Protein AF-A0A2H0YUQ8-F1 (afdb_monomer_lite)

Radius of gyration: 15.49 Å; chains: 1; bounding box: 43×32×36 Å

Organism: NCBI:txid2014245

Foldseek 3Di:
DVVVVVLVVVVVVLVVQCVVCVVVLVLQSLLVSLLVVLVSCQVVQHDNQVSQLSSQLSVLVVCVVVVPFQKWFKPACVFPPQSNVRHGPMDGSVRCNVVVPPPPPQGQDGPDPPTDGRPRPIHIDGDDD

pLDDT: mean 93.13, std 7.01, range [57.97, 98.44]

Secondary structure (DSSP, 8-state):
-HHHHHHHHHHHHHHHHHHHHHHTT-HHHHHHHHHHHHHHHHHTT---HHHHHHHHHHHHHHHHHHT--SEEEEE-TTS-HHHHTTTT-EEEHHHHHHH--PSPTT----SSTTS-S-----EEEEPP-

Structure (mmCIF, N/CA/C/O backbone):
data_AF-A0A2H0YUQ8-F1
#
_entry.id   AF-A0A2H0YUQ8-F1
#
loop_
_atom_site.group_PDB
_atom_site.id
_atom_site.type_symbol
_atom_site.label_atom_id
_atom_site.label_alt_id
_atom_site.label_comp_id
_atom_site.label_asym_id
_atom_site.label_entity_id
_atom_site.label_seq_id
_atom_site.pdbx_PDB_ins_code
_atom_site.Cartn_x
_atom_site.Cartn_y
_atom_site.Cartn_z
_atom_site.occupancy
_atom_site.B_iso_or_equiv
_atom_site.auth_seq_id
_atom_site.auth_comp_id
_atom_site.auth_asym_id
_atom_site.auth_atom_id
_atom_site.pdbx_PDB_model_num
ATOM 1 N N . MET A 1 1 ? 20.666 4.822 -22.821 1.00 57.97 1 MET A N 1
ATOM 2 C CA . MET A 1 1 ? 21.451 5.665 -21.879 1.00 57.97 1 MET A CA 1
ATOM 3 C C . MET A 1 1 ? 20.638 6.836 -21.317 1.00 57.97 1 MET A C 1
ATOM 5 O O . MET A 1 1 ? 20.713 7.065 -20.118 1.00 57.97 1 MET A O 1
ATOM 9 N N . LYS A 1 2 ? 19.829 7.538 -22.131 1.00 62.06 2 LYS A N 1
ATOM 10 C CA . LYS A 1 2 ? 18.955 8.640 -21.675 1.00 62.06 2 LYS A CA 1
ATOM 11 C C . LYS A 1 2 ? 17.890 8.203 -20.652 1.00 62.06 2 LYS A C 1
ATOM 13 O O . LYS A 1 2 ? 17.696 8.897 -19.660 1.00 62.06 2 LYS A O 1
ATOM 18 N N . ASP A 1 3 ? 17.290 7.027 -20.832 1.00 69.75 3 ASP A N 1
ATOM 19 C CA . ASP A 1 3 ? 16.214 6.537 -19.949 1.00 69.75 3 ASP A CA 1
ATOM 20 C C . ASP A 1 3 ? 16.698 6.203 -18.535 1.00 69.75 3 ASP A C 1
ATOM 22 O O . ASP A 1 3 ? 16.006 6.473 -17.560 1.00 69.75 3 ASP A O 1
ATOM 26 N N . ARG A 1 4 ? 17.933 5.697 -18.414 1.00 74.38 4 ARG A N 1
ATOM 27 C CA . ARG A 1 4 ? 18.562 5.404 -17.119 1.00 74.38 4 ARG A CA 1
ATOM 28 C C . ARG A 1 4 ? 18.827 6.680 -16.319 1.00 74.38 4 ARG A C 1
ATOM 30 O O . ARG A 1 4 ? 18.488 6.738 -15.148 1.00 74.38 4 ARG A O 1
ATOM 37 N N . LYS A 1 5 ? 19.355 7.722 -16.971 1.00 80.75 5 LYS A N 1
ATOM 38 C CA . LYS A 1 5 ? 19.603 9.019 -16.323 1.00 80.75 5 LYS A CA 1
ATOM 39 C C . LYS A 1 5 ? 18.301 9.649 -15.810 1.00 80.75 5 LYS A C 1
ATOM 41 O O . LYS A 1 5 ? 18.262 10.138 -14.689 1.00 80.75 5 LYS A O 1
ATOM 46 N N . LYS A 1 6 ? 17.226 9.567 -16.601 1.00 82.06 6 LYS A N 1
ATOM 47 C CA . LYS A 1 6 ? 15.893 10.040 -16.200 1.00 82.06 6 LYS A CA 1
ATOM 48 C C . LYS A 1 6 ? 15.322 9.242 -15.018 1.00 82.06 6 LYS A C 1
ATOM 50 O O . LYS A 1 6 ? 14.738 9.833 -14.116 1.00 82.06 6 LYS A O 1
ATOM 55 N N . ALA A 1 7 ? 15.494 7.920 -15.008 1.00 83.69 7 ALA A N 1
ATOM 56 C CA . ALA A 1 7 ? 15.062 7.065 -13.900 1.00 83.69 7 ALA A CA 1
ATOM 57 C C . ALA A 1 7 ? 15.802 7.391 -12.589 1.00 83.69 7 ALA A C 1
ATOM 59 O O . ALA A 1 7 ? 15.165 7.483 -11.539 1.00 83.69 7 ALA A O 1
ATOM 60 N N . ASP A 1 8 ? 17.113 7.638 -12.661 1.00 89.19 8 ASP A N 1
ATOM 61 C CA . ASP A 1 8 ? 17.931 8.035 -11.508 1.00 89.19 8 ASP A CA 1
ATOM 62 C C . ASP A 1 8 ? 17.538 9.433 -10.984 1.00 89.19 8 ASP A C 1
ATOM 64 O O . ASP A 1 8 ? 17.421 9.642 -9.775 1.00 89.19 8 ASP A O 1
ATOM 68 N N . GLU A 1 9 ? 17.273 10.391 -11.881 1.00 92.31 9 GLU A N 1
ATOM 69 C CA . GLU A 1 9 ? 16.787 11.731 -11.519 1.00 92.31 9 GLU A CA 1
ATOM 70 C C . GLU A 1 9 ? 15.411 11.684 -10.836 1.00 92.31 9 GLU A C 1
ATOM 72 O O . GLU A 1 9 ? 15.212 12.336 -9.807 1.00 92.31 9 GLU A O 1
ATOM 77 N N . ASN A 1 10 ? 14.485 10.878 -11.367 1.00 92.75 10 ASN A N 1
ATOM 78 C CA . ASN A 1 10 ? 13.174 10.651 -10.758 1.00 92.75 10 ASN A CA 1
ATOM 79 C C . ASN A 1 10 ? 13.309 10.020 -9.369 1.00 92.75 10 ASN A C 1
ATOM 81 O O . ASN A 1 10 ? 12.714 10.515 -8.413 1.00 92.75 10 ASN A O 1
ATOM 85 N N . TRP A 1 11 ? 14.139 8.983 -9.235 1.00 94.50 11 TRP A N 1
ATOM 86 C CA . TRP A 1 11 ? 14.380 8.324 -7.953 1.00 94.50 11 TRP A CA 1
ATOM 87 C C . TRP A 1 11 ? 14.948 9.293 -6.912 1.00 94.50 11 TRP A C 1
ATOM 89 O O . TRP A 1 11 ? 14.501 9.312 -5.764 1.00 94.50 11 TRP A O 1
ATOM 99 N N . ARG A 1 12 ? 15.904 10.147 -7.301 1.00 95.94 12 ARG A N 1
ATOM 100 C CA . ARG A 1 12 ? 16.447 11.188 -6.416 1.00 95.94 12 ARG A CA 1
ATOM 101 C C . ARG A 1 12 ? 15.348 12.135 -5.934 1.00 95.94 12 ARG A C 1
ATOM 103 O O . ARG A 1 12 ? 15.241 12.369 -4.733 1.00 95.94 12 ARG A O 1
ATOM 110 N N . LYS A 1 13 ? 14.504 12.626 -6.847 1.00 96.44 13 LYS A N 1
ATOM 111 C CA . LYS A 1 13 ? 13.388 13.522 -6.509 1.00 96.44 13 LYS A CA 1
ATOM 112 C C . LYS A 1 13 ? 12.397 12.864 -5.543 1.00 96.44 13 LYS A C 1
ATOM 114 O O . LYS A 1 13 ? 11.984 13.506 -4.580 1.00 96.44 13 LYS A O 1
ATOM 119 N N . LEU A 1 14 ? 12.055 11.594 -5.769 1.00 96.94 14 LEU A N 1
ATOM 120 C CA . LEU A 1 14 ? 11.170 10.835 -4.880 1.00 96.94 14 LEU A CA 1
ATOM 121 C C . LEU A 1 14 ? 11.757 10.708 -3.473 1.00 96.94 14 LEU A C 1
ATOM 123 O O . LEU A 1 14 ? 11.052 10.967 -2.505 1.00 96.94 14 LEU A O 1
ATOM 127 N N . ASN A 1 15 ? 13.052 10.401 -3.340 1.00 96.94 15 ASN A N 1
ATOM 128 C CA . ASN A 1 15 ? 13.701 10.329 -2.026 1.00 96.94 15 ASN A CA 1
ATOM 129 C C . ASN A 1 15 ? 13.734 11.685 -1.307 1.00 96.94 15 ASN A C 1
ATOM 131 O O . ASN A 1 15 ? 13.483 11.751 -0.106 1.00 96.94 15 ASN A O 1
ATOM 135 N N . GLU A 1 16 ? 14.014 12.778 -2.022 1.00 97.75 16 GLU A N 1
ATOM 136 C CA . GLU A 1 16 ? 13.977 14.124 -1.438 1.00 97.75 16 GLU A CA 1
ATOM 137 C C . GLU A 1 16 ? 12.578 14.483 -0.916 1.00 97.75 16 GLU A C 1
ATOM 139 O O . GLU A 1 16 ? 12.451 15.070 0.161 1.00 97.75 16 GLU A O 1
ATOM 144 N N . GLN A 1 17 ? 11.525 14.126 -1.659 1.00 98.06 17 GLN A N 1
ATOM 145 C CA . GLN A 1 17 ? 10.136 14.302 -1.227 1.00 98.06 17 GLN A CA 1
ATOM 146 C C . GLN A 1 17 ? 9.797 13.399 -0.036 1.00 98.06 17 GLN A C 1
ATOM 148 O O . GLN A 1 17 ? 9.193 13.871 0.924 1.00 98.06 17 GLN A O 1
ATOM 153 N N . LEU A 1 18 ? 10.261 12.147 -0.049 1.00 98.00 18 LEU A N 1
ATOM 154 C CA . LEU A 1 18 ? 10.041 11.177 1.024 1.00 98.00 18 LEU A CA 1
ATOM 155 C C . LEU A 1 18 ? 10.601 11.690 2.352 1.00 98.00 18 LEU A C 1
ATOM 157 O O . LEU A 1 18 ? 9.894 11.707 3.354 1.00 98.00 18 LEU A O 1
ATOM 161 N N . VAL A 1 19 ? 11.838 12.196 2.351 1.00 97.88 19 VAL A N 1
ATOM 162 C CA . VAL A 1 19 ? 12.473 12.766 3.551 1.00 97.88 19 VAL A CA 1
ATOM 163 C C . VAL A 1 19 ? 11.709 13.986 4.073 1.00 97.88 19 VAL A C 1
ATOM 165 O O . VAL A 1 19 ? 11.615 14.176 5.285 1.00 97.88 19 VAL A O 1
ATOM 168 N N . LYS A 1 20 ? 11.161 14.828 3.188 1.00 98.19 20 LYS A N 1
ATOM 169 C CA . LYS A 1 20 ? 10.341 15.980 3.599 1.00 98.19 20 LYS A CA 1
ATOM 170 C C . LYS A 1 20 ? 9.033 15.527 4.249 1.00 98.19 20 LYS A C 1
ATOM 172 O O . LYS A 1 20 ? 8.735 15.993 5.343 1.00 98.19 20 LYS A O 1
ATOM 177 N N . ALA A 1 21 ? 8.322 14.589 3.626 1.00 97.94 21 ALA A N 1
ATOM 178 C CA . ALA A 1 21 ? 7.070 14.046 4.147 1.00 97.94 21 ALA A CA 1
ATOM 179 C C . ALA A 1 21 ? 7.270 13.307 5.485 1.00 97.94 21 ALA A C 1
ATOM 181 O O . ALA A 1 21 ? 6.469 13.474 6.401 1.00 97.94 21 ALA A O 1
ATOM 182 N N . MET A 1 22 ? 8.388 12.583 5.651 1.00 97.00 22 MET A N 1
ATOM 183 C CA . MET A 1 22 ? 8.773 11.954 6.926 1.00 97.00 22 MET A CA 1
ATOM 184 C C . MET A 1 22 ? 8.939 12.980 8.050 1.00 97.00 22 MET A C 1
ATOM 186 O O . MET A 1 22 ? 8.465 12.757 9.154 1.00 97.00 22 MET A O 1
ATOM 190 N N . LYS A 1 23 ? 9.583 14.122 7.781 1.00 97.69 23 LYS A N 1
ATOM 191 C CA . LYS A 1 23 ? 9.769 15.190 8.783 1.00 97.69 23 LYS A CA 1
ATOM 192 C C . LYS A 1 23 ? 8.467 15.884 9.184 1.00 97.69 23 LYS A C 1
ATOM 194 O O . LYS A 1 23 ? 8.451 16.588 10.187 1.00 97.69 23 LYS A O 1
ATOM 199 N N . GLN A 1 24 ? 7.424 15.749 8.373 1.00 97.00 24 GLN A N 1
ATOM 200 C CA . GLN A 1 24 ? 6.130 16.400 8.566 1.00 97.00 24 GLN A CA 1
ATOM 201 C C . GLN A 1 24 ? 5.058 15.432 9.082 1.00 97.00 24 GLN A C 1
ATOM 203 O O . GLN A 1 24 ? 3.917 15.847 9.284 1.00 97.00 24 GLN A O 1
ATOM 208 N N . ASP A 1 25 ? 5.400 14.152 9.274 1.00 95.94 25 ASP A N 1
ATOM 209 C CA . ASP A 1 25 ? 4.441 13.076 9.535 1.00 95.94 25 ASP A CA 1
ATOM 210 C C . ASP A 1 25 ? 3.257 13.096 8.548 1.00 95.94 25 ASP A C 1
ATOM 212 O O . ASP A 1 25 ? 2.097 12.883 8.928 1.00 95.94 25 ASP A O 1
ATOM 216 N N . ASP A 1 26 ? 3.538 13.401 7.275 1.00 97.75 26 ASP A N 1
ATOM 217 C CA . ASP A 1 26 ? 2.544 13.414 6.201 1.00 97.75 26 ASP A CA 1
ATOM 218 C C . ASP A 1 26 ? 2.372 11.997 5.647 1.00 97.75 26 ASP A C 1
ATOM 220 O O . ASP A 1 26 ? 2.934 11.609 4.621 1.00 97.75 26 ASP A O 1
ATOM 224 N N . PHE A 1 27 ? 1.609 11.185 6.377 1.00 97.81 27 PHE A N 1
ATOM 225 C CA . PHE A 1 27 ? 1.362 9.792 6.016 1.00 97.81 27 PHE A CA 1
ATOM 226 C C . PHE A 1 27 ? 0.624 9.637 4.677 1.00 97.81 27 PHE A C 1
ATOM 228 O O . PHE A 1 27 ? 0.836 8.645 3.978 1.00 97.81 27 PHE A O 1
ATOM 235 N N . GLY A 1 28 ? -0.192 10.619 4.278 1.00 96.94 28 GLY A N 1
ATOM 236 C CA . GLY A 1 28 ? -0.849 10.609 2.971 1.00 96.94 28 GLY A CA 1
ATOM 237 C C . GLY A 1 28 ? 0.166 10.725 1.837 1.00 96.94 28 GLY A C 1
ATOM 238 O O . GLY A 1 28 ? 0.188 9.892 0.926 1.00 96.94 28 GLY A O 1
ATOM 239 N N . GLU A 1 29 ? 1.065 11.702 1.934 1.00 98.12 29 GLU A N 1
ATOM 240 C CA . GLU A 1 29 ? 2.129 11.892 0.951 1.00 98.12 29 GLU A CA 1
ATOM 241 C C . GLU A 1 29 ? 3.138 10.735 0.968 1.00 98.12 29 GLU A C 1
ATOM 243 O O . GLU A 1 29 ? 3.551 10.256 -0.090 1.00 98.12 29 GLU A O 1
ATOM 248 N N . LEU A 1 30 ? 3.485 10.204 2.145 1.00 98.44 30 LEU A N 1
ATOM 249 C CA . LEU A 1 30 ? 4.335 9.014 2.251 1.00 98.44 30 LEU A CA 1
ATOM 250 C C . LEU A 1 30 ? 3.708 7.801 1.557 1.00 98.44 30 LEU A C 1
ATOM 252 O O . LEU A 1 30 ? 4.402 7.088 0.830 1.00 98.44 30 LEU A O 1
ATOM 256 N N . SER A 1 31 ? 2.401 7.579 1.729 1.00 98.00 31 SER A N 1
ATOM 257 C CA . SER A 1 31 ? 1.684 6.501 1.045 1.00 98.00 31 SER A CA 1
ATOM 258 C C . SER A 1 31 ? 1.794 6.628 -0.478 1.00 98.00 31 SER A C 1
ATOM 260 O O . SER A 1 31 ? 2.151 5.657 -1.158 1.00 98.00 31 SER A O 1
ATOM 262 N N . ARG A 1 32 ? 1.574 7.841 -1.005 1.00 98.12 32 ARG A N 1
ATOM 263 C CA . ARG A 1 32 ? 1.692 8.162 -2.435 1.00 98.12 32 ARG A CA 1
ATOM 264 C C . ARG A 1 32 ? 3.113 7.927 -2.957 1.00 98.12 32 ARG A C 1
ATOM 266 O O . ARG A 1 32 ? 3.285 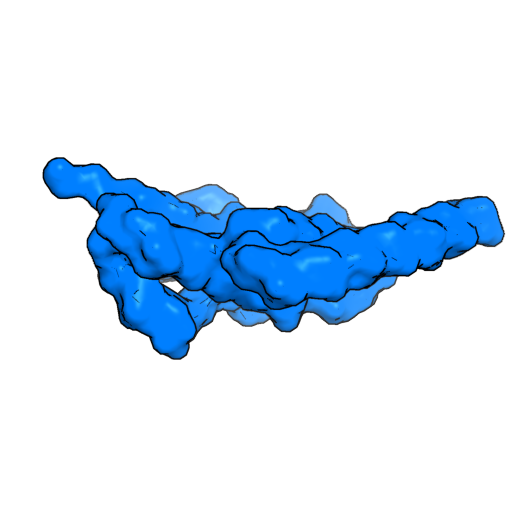7.247 -3.969 1.00 98.12 32 ARG A O 1
ATOM 273 N N . LEU A 1 33 ? 4.123 8.450 -2.263 1.00 98.38 33 LEU A N 1
ATOM 274 C CA . LEU A 1 33 ? 5.530 8.350 -2.660 1.00 98.38 33 LEU A CA 1
ATOM 275 C C . LEU A 1 33 ? 6.024 6.902 -2.669 1.00 98.38 33 LEU A C 1
ATOM 277 O O . LEU A 1 33 ? 6.646 6.476 -3.642 1.00 98.38 33 LEU A O 1
ATOM 281 N N . TYR A 1 34 ? 5.699 6.113 -1.641 1.00 98.38 34 TYR A N 1
ATOM 282 C CA . TYR A 1 34 ? 6.055 4.694 -1.619 1.00 98.38 34 TYR A CA 1
ATOM 283 C C . TYR A 1 34 ? 5.382 3.907 -2.749 1.00 98.38 34 TYR A C 1
ATOM 285 O O . TYR A 1 34 ? 6.020 3.028 -3.330 1.00 98.38 34 TYR A O 1
ATOM 293 N N . SER A 1 35 ? 4.136 4.235 -3.107 1.00 97.19 35 SER A N 1
ATOM 294 C CA . SER A 1 35 ? 3.447 3.628 -4.256 1.00 97.19 35 SER A CA 1
ATOM 295 C C . SER A 1 35 ? 4.154 3.949 -5.579 1.00 97.19 35 SER A C 1
ATOM 297 O O . SER A 1 35 ? 4.393 3.063 -6.405 1.00 97.19 35 SER A O 1
ATOM 299 N N . GLU A 1 36 ? 4.572 5.204 -5.762 1.00 96.75 36 GLU A N 1
ATOM 300 C CA . GLU A 1 36 ? 5.296 5.651 -6.955 1.00 96.75 36 GLU A CA 1
ATOM 301 C C . GLU A 1 36 ? 6.672 4.973 -7.070 1.00 96.75 36 GLU A C 1
ATOM 303 O O . GLU A 1 36 ? 7.007 4.409 -8.117 1.00 96.75 36 GLU A O 1
ATOM 308 N N . MET A 1 37 ? 7.425 4.914 -5.966 1.00 96.94 37 MET A N 1
ATOM 309 C CA . MET A 1 37 ? 8.696 4.185 -5.889 1.00 96.94 37 MET A CA 1
ATOM 310 C C . MET A 1 37 ? 8.505 2.688 -6.167 1.00 96.94 37 MET A C 1
ATOM 312 O O . MET A 1 37 ? 9.286 2.088 -6.909 1.00 96.94 37 MET A O 1
ATOM 316 N N . ALA A 1 38 ? 7.450 2.075 -5.620 1.00 95.94 38 ALA A N 1
ATOM 317 C CA . ALA A 1 38 ? 7.131 0.673 -5.866 1.00 95.94 38 ALA A CA 1
ATOM 318 C C . ALA A 1 38 ? 6.858 0.401 -7.349 1.00 95.94 38 ALA A C 1
ATOM 320 O O . ALA A 1 38 ? 7.341 -0.600 -7.888 1.00 95.94 38 ALA A O 1
ATOM 321 N N . SER A 1 39 ? 6.100 1.289 -8.001 1.00 94.00 39 SER A N 1
ATOM 322 C CA . SER A 1 39 ? 5.792 1.216 -9.430 1.00 94.00 39 SER A CA 1
ATOM 323 C C . SER A 1 39 ? 7.064 1.289 -10.266 1.00 94.00 39 SER A C 1
ATOM 325 O O . SER A 1 39 ? 7.294 0.410 -11.100 1.00 94.00 39 SER A O 1
ATOM 327 N N . GLN A 1 40 ? 7.943 2.259 -9.986 1.00 93.62 40 GLN A N 1
ATOM 328 C CA . GLN A 1 40 ? 9.225 2.388 -10.678 1.00 93.62 40 GLN A CA 1
ATOM 329 C C . GLN A 1 40 ? 10.081 1.122 -10.517 1.00 93.62 40 GLN A C 1
ATOM 331 O O . GLN A 1 40 ? 10.505 0.538 -11.516 1.00 93.62 40 GLN A O 1
ATOM 336 N N . CYS A 1 41 ? 10.282 0.639 -9.284 1.00 92.88 41 CYS A N 1
ATOM 337 C CA . CYS A 1 41 ? 11.043 -0.589 -9.038 1.00 92.88 41 CYS A CA 1
ATOM 338 C C . CYS A 1 41 ? 10.461 -1.782 -9.803 1.00 92.88 41 CYS A C 1
ATOM 340 O O . CYS A 1 41 ? 11.200 -2.514 -10.460 1.00 92.88 41 CYS A O 1
ATOM 342 N N . HIS A 1 42 ? 9.142 -1.965 -9.766 1.00 91.94 42 HIS A N 1
ATOM 343 C CA . HIS A 1 42 ? 8.495 -3.096 -10.423 1.00 91.94 42 HIS A CA 1
ATOM 344 C C . HIS A 1 42 ? 8.611 -3.024 -11.954 1.00 91.94 42 HIS A C 1
ATOM 346 O O . HIS A 1 42 ? 8.855 -4.036 -12.612 1.00 91.94 42 HIS A O 1
ATOM 352 N N . GLN A 1 43 ? 8.494 -1.827 -12.538 1.00 90.19 43 GLN A N 1
ATOM 353 C CA . GLN A 1 43 ? 8.703 -1.603 -13.971 1.00 90.19 43 GLN A CA 1
ATOM 354 C C . GLN A 1 43 ? 10.147 -1.895 -14.408 1.00 90.19 43 GLN A C 1
ATOM 356 O O . GLN A 1 43 ? 10.362 -2.360 -15.532 1.00 90.19 43 GLN A O 1
ATOM 361 N N . GLU A 1 44 ? 11.117 -1.672 -13.522 1.00 90.12 44 GLU A N 1
ATOM 362 C CA . GLU A 1 44 ? 12.537 -1.993 -13.701 1.00 90.12 44 GLU A CA 1
ATOM 363 C C . GLU A 1 44 ? 12.888 -3.451 -13.335 1.00 90.12 44 GLU A C 1
ATOM 365 O O . GLU A 1 44 ? 14.063 -3.811 -13.314 1.00 90.12 44 GLU A O 1
ATOM 370 N N . ASN A 1 45 ? 11.889 -4.303 -13.063 1.00 91.12 45 ASN A N 1
ATOM 371 C CA . ASN A 1 45 ? 12.050 -5.694 -12.616 1.00 91.12 45 ASN A CA 1
ATOM 372 C C . ASN A 1 45 ? 12.820 -5.849 -11.289 1.00 91.12 45 ASN A C 1
ATOM 374 O O . ASN A 1 45 ? 13.421 -6.891 -11.030 1.00 91.12 45 ASN A O 1
ATOM 378 N N . LYS A 1 46 ? 12.799 -4.823 -10.434 1.00 90.25 46 LYS A N 1
ATOM 379 C CA . LYS A 1 46 ? 13.383 -4.836 -9.088 1.00 90.25 46 LYS A CA 1
ATOM 380 C C . LYS A 1 46 ? 12.331 -5.229 -8.038 1.00 90.25 46 LYS A C 1
ATOM 382 O O . LYS A 1 46 ? 11.140 -4.968 -8.234 1.00 90.25 46 LYS A O 1
ATOM 387 N N . PRO A 1 47 ? 12.737 -5.809 -6.892 1.00 89.75 47 PRO A N 1
ATOM 388 C CA . PRO A 1 47 ? 11.818 -6.101 -5.795 1.00 89.75 47 PRO A CA 1
ATOM 389 C C . PRO A 1 47 ? 11.131 -4.832 -5.272 1.00 89.75 47 PRO A C 1
ATOM 391 O O . PRO A 1 47 ? 11.800 -3.892 -4.852 1.00 89.75 47 PRO A O 1
ATOM 394 N N . SER A 1 48 ? 9.797 -4.819 -5.251 1.00 93.62 48 SER A N 1
ATOM 395 C CA . SER A 1 48 ? 9.001 -3.656 -4.823 1.00 93.62 48 SER A CA 1
ATOM 396 C C . SER A 1 48 ? 7.990 -3.957 -3.713 1.00 93.62 48 SER A C 1
ATOM 398 O O . SER A 1 48 ? 7.293 -3.054 -3.261 1.00 93.62 48 SER A O 1
ATOM 400 N N . PHE A 1 49 ? 7.903 -5.210 -3.250 1.00 94.75 49 PHE A N 1
ATOM 401 C CA . PHE A 1 49 ? 6.911 -5.633 -2.254 1.00 94.75 49 PHE A CA 1
ATOM 402 C C . PHE A 1 49 ? 6.983 -4.819 -0.953 1.00 94.75 49 PHE A C 1
ATOM 404 O O . PHE A 1 49 ? 5.955 -4.409 -0.427 1.00 94.75 49 PHE A O 1
ATOM 411 N N . HIS A 1 50 ? 8.190 -4.545 -0.450 1.00 95.94 50 HIS A N 1
ATOM 412 C CA . HIS A 1 50 ? 8.373 -3.758 0.773 1.00 95.94 50 HIS A CA 1
ATOM 413 C C . HIS A 1 50 ? 7.854 -2.318 0.618 1.00 95.94 50 HIS A C 1
ATOM 415 O O . HIS A 1 50 ? 7.206 -1.811 1.525 1.00 95.94 50 HIS A O 1
ATOM 421 N N . LEU A 1 51 ? 8.049 -1.697 -0.552 1.00 97.38 51 LEU A N 1
ATOM 422 C CA . LEU A 1 51 ? 7.525 -0.361 -0.859 1.00 97.38 51 LEU A CA 1
ATOM 423 C C . LEU A 1 51 ? 5.995 -0.372 -0.967 1.00 97.38 51 LEU A C 1
ATOM 425 O O . LEU A 1 51 ? 5.339 0.511 -0.426 1.00 97.38 51 LEU A O 1
ATOM 429 N N . GLN A 1 52 ? 5.413 -1.403 -1.589 1.00 96.94 52 GLN A N 1
ATOM 430 C CA . GLN A 1 52 ? 3.954 -1.584 -1.603 1.00 96.94 52 GLN A CA 1
ATOM 431 C C . GLN A 1 52 ? 3.404 -1.739 -0.179 1.00 96.94 52 GLN A C 1
ATOM 433 O O . GLN A 1 52 ? 2.384 -1.140 0.153 1.00 96.94 52 GLN A O 1
ATOM 438 N N . LYS A 1 53 ? 4.095 -2.503 0.680 1.00 97.50 53 LYS A N 1
ATOM 439 C CA . LYS A 1 53 ? 3.714 -2.678 2.086 1.00 97.50 53 LYS A CA 1
ATOM 440 C C . LYS A 1 53 ? 3.765 -1.359 2.850 1.00 97.50 53 LYS A C 1
ATOM 442 O O . LYS A 1 53 ? 2.794 -1.034 3.523 1.00 97.50 53 LYS A O 1
ATOM 447 N N . PHE A 1 54 ? 4.832 -0.579 2.691 1.00 97.81 54 PHE A N 1
ATOM 448 C CA . PHE A 1 54 ? 4.919 0.740 3.314 1.00 97.81 54 PHE A CA 1
ATOM 449 C C . PHE A 1 54 ? 3.848 1.698 2.800 1.00 97.81 54 PHE A C 1
ATOM 451 O O . PHE A 1 54 ? 3.260 2.417 3.596 1.00 97.81 54 PHE A O 1
ATOM 458 N N . SER A 1 55 ? 3.527 1.679 1.506 1.00 98.06 55 SER A N 1
ATOM 459 C CA . SER A 1 55 ? 2.442 2.503 0.965 1.00 98.06 55 SER A CA 1
ATOM 460 C C . SER A 1 55 ? 1.099 2.213 1.648 1.00 98.06 55 SER A C 1
ATOM 462 O O . SER A 1 55 ? 0.440 3.146 2.111 1.00 98.06 55 SER A O 1
ATOM 464 N N . GLN A 1 56 ? 0.736 0.933 1.780 1.00 97.62 56 GLN A N 1
ATOM 465 C CA . GLN A 1 56 ? -0.488 0.504 2.468 1.00 97.62 56 GLN A CA 1
ATOM 466 C C . GLN A 1 56 ? -0.462 0.868 3.960 1.00 97.62 56 GLN A C 1
ATOM 468 O O . GLN A 1 56 ? -1.436 1.400 4.486 1.00 97.62 56 GLN A O 1
ATOM 473 N N . GLU A 1 57 ? 0.671 0.647 4.632 1.00 98.00 57 GLU A N 1
ATOM 474 C CA . GLU A 1 57 ? 0.843 0.986 6.047 1.00 98.00 57 GLU A CA 1
ATOM 475 C C . GLU A 1 57 ? 0.675 2.490 6.296 1.00 98.00 57 GLU A C 1
ATOM 477 O O . GLU A 1 57 ? -0.015 2.893 7.229 1.00 98.00 57 GLU A O 1
ATOM 482 N N . MET A 1 58 ? 1.274 3.337 5.454 1.00 98.19 58 MET A N 1
ATOM 483 C CA . MET A 1 58 ? 1.141 4.788 5.575 1.00 98.19 58 MET A CA 1
ATOM 484 C C . MET A 1 58 ? -0.298 5.247 5.311 1.00 98.19 58 MET A C 1
ATOM 486 O O . MET A 1 58 ? -0.773 6.145 5.999 1.00 98.19 58 MET A O 1
ATOM 490 N N . GLY A 1 59 ? -1.018 4.596 4.390 1.00 96.88 59 GLY A N 1
ATOM 491 C CA . GLY A 1 59 ? -2.448 4.844 4.184 1.00 96.88 59 GLY A CA 1
ATOM 492 C C . GLY A 1 59 ? -3.256 4.596 5.462 1.00 96.88 59 GLY A C 1
ATOM 493 O O . GLY A 1 59 ? -3.952 5.485 5.937 1.00 96.88 59 GLY A O 1
ATOM 494 N N . LEU A 1 60 ? -3.057 3.439 6.097 1.00 96.94 60 LEU A N 1
ATOM 495 C CA . LEU A 1 60 ? -3.712 3.116 7.368 1.00 96.94 60 LEU A CA 1
ATOM 496 C C . LEU A 1 60 ? -3.293 4.060 8.510 1.00 96.94 60 LEU A C 1
ATOM 498 O O . LEU A 1 60 ? -4.128 4.478 9.307 1.00 96.94 60 LEU A O 1
ATOM 502 N N . ARG A 1 61 ? -2.012 4.444 8.602 1.00 96.94 61 ARG A N 1
ATOM 503 C CA . ARG A 1 61 ? -1.537 5.410 9.615 1.00 96.94 61 ARG A CA 1
ATOM 504 C C . ARG A 1 61 ? -2.136 6.797 9.425 1.00 96.94 61 ARG A C 1
ATOM 506 O O . ARG A 1 61 ? -2.396 7.477 10.416 1.00 96.94 61 ARG A O 1
ATOM 513 N N . LYS A 1 62 ? -2.342 7.222 8.177 1.00 96.44 62 LYS A N 1
ATOM 514 C CA . LYS A 1 62 ? -3.053 8.460 7.856 1.00 96.44 62 LYS A CA 1
ATOM 515 C C . LYS A 1 62 ? -4.475 8.393 8.416 1.00 96.44 62 LYS A C 1
ATOM 517 O O . LYS A 1 62 ? -4.848 9.267 9.194 1.00 96.44 62 LYS A O 1
ATOM 522 N N . ASP A 1 63 ? -5.208 7.326 8.107 1.00 94.62 63 ASP A N 1
ATOM 523 C CA . ASP A 1 63 ? -6.584 7.143 8.579 1.00 94.62 63 ASP A CA 1
ATOM 524 C C . ASP A 1 63 ? -6.656 7.084 10.118 1.00 94.62 63 ASP A C 1
ATOM 526 O O . ASP A 1 63 ? -7.514 7.724 10.733 1.00 94.62 63 ASP A O 1
ATOM 530 N N . LEU A 1 64 ? -5.693 6.407 10.758 1.00 94.75 64 LEU A N 1
ATOM 531 C CA . LEU A 1 64 ? -5.557 6.361 12.218 1.00 94.75 64 LEU A CA 1
ATOM 532 C C . LEU A 1 64 ? -5.295 7.749 12.826 1.00 94.75 64 LEU A C 1
ATOM 534 O O . LEU A 1 64 ? -5.873 8.099 13.855 1.00 94.75 64 LEU A O 1
ATOM 538 N N . LYS A 1 65 ? -4.415 8.547 12.203 1.00 94.75 65 LYS A N 1
ATOM 539 C CA . LYS A 1 65 ? -4.068 9.907 12.652 1.00 94.75 65 LYS A CA 1
ATOM 540 C C . LYS A 1 65 ? -5.266 10.846 12.549 1.00 94.75 65 LYS A C 1
ATOM 542 O O . LYS A 1 65 ? -5.480 11.651 13.452 1.00 94.75 65 LYS A O 1
ATOM 547 N N . GLU A 1 66 ? -6.038 10.738 11.471 1.00 92.44 66 GLU A N 1
ATOM 548 C CA . GLU A 1 66 ? -7.221 11.568 11.231 1.00 92.44 66 GLU A CA 1
ATOM 549 C C . GLU A 1 66 ? -8.395 11.190 12.147 1.00 92.44 66 GLU A C 1
ATOM 551 O O . GLU A 1 66 ? -9.227 12.044 12.445 1.00 92.44 66 GLU A O 1
ATOM 556 N N . ARG A 1 67 ? -8.447 9.942 12.645 1.00 88.19 67 ARG A N 1
ATOM 557 C CA . ARG A 1 67 ? -9.506 9.415 13.535 1.00 88.19 67 ARG A CA 1
ATOM 558 C C . ARG A 1 67 ? -10.922 9.516 12.956 1.00 88.19 67 ARG A C 1
ATOM 560 O O . ARG A 1 67 ? -11.902 9.459 13.696 1.00 88.19 67 ARG A O 1
ATOM 567 N N . ILE A 1 68 ? -11.031 9.661 11.638 1.00 82.75 68 ILE A N 1
ATOM 568 C CA . ILE A 1 68 ? -12.310 9.745 10.922 1.00 82.75 68 ILE A CA 1
ATOM 569 C C . ILE A 1 68 ? -12.890 8.342 10.719 1.00 82.75 68 ILE A C 1
ATOM 571 O O . ILE A 1 68 ? -14.101 8.146 10.797 1.00 82.75 68 ILE A O 1
ATOM 575 N N . LEU A 1 69 ? -12.023 7.355 10.484 1.00 88.69 69 LEU A N 1
ATOM 576 C CA . LEU A 1 69 ? -12.405 5.985 10.164 1.00 88.69 69 LEU A CA 1
ATOM 577 C C . LEU A 1 69 ? -12.121 5.061 11.343 1.00 88.69 69 LEU A C 1
ATOM 579 O O . LEU A 1 69 ? -11.017 5.048 11.881 1.00 88.69 69 LEU A O 1
ATOM 583 N N . LYS A 1 70 ? -13.115 4.254 11.720 1.00 89.12 70 LYS A N 1
ATOM 584 C CA . LYS A 1 70 ? -12.944 3.204 12.737 1.00 89.12 70 LYS A CA 1
ATOM 585 C C . LYS A 1 70 ? -12.530 1.873 12.126 1.00 89.12 70 LYS A C 1
ATOM 587 O O . LYS A 1 70 ? -11.821 1.093 12.758 1.00 89.12 70 LYS A O 1
ATOM 592 N N . ARG A 1 71 ? -13.028 1.585 10.922 1.00 96.12 71 ARG A N 1
ATOM 593 C CA . ARG A 1 71 ? -12.896 0.284 10.270 1.00 96.12 71 ARG A CA 1
ATOM 594 C C . ARG A 1 71 ? -12.660 0.428 8.781 1.00 96.12 71 ARG A C 1
ATOM 596 O O . ARG A 1 71 ? -13.140 1.367 8.143 1.00 96.12 71 ARG A O 1
ATOM 603 N N . VAL A 1 72 ? -11.968 -0.564 8.247 1.00 96.81 72 VAL A N 1
ATOM 604 C CA . VAL A 1 72 ? -11.735 -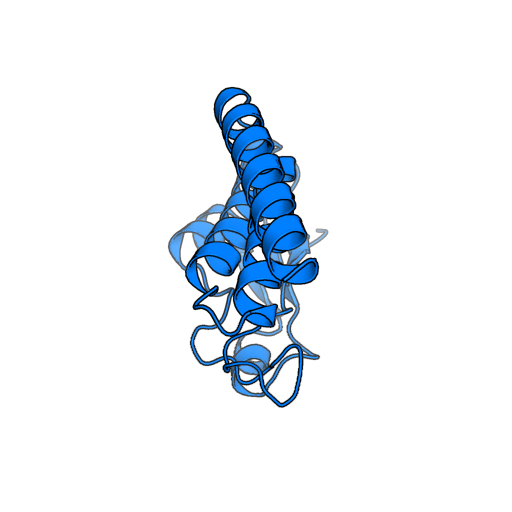0.744 6.820 1.00 96.81 72 VAL A CA 1
ATOM 605 C C . VAL A 1 72 ? -12.155 -2.137 6.390 1.00 96.81 72 VAL A C 1
ATOM 607 O O . VAL A 1 72 ? -12.122 -3.089 7.171 1.00 96.81 72 VAL A O 1
ATOM 610 N N . GLU A 1 73 ? -12.531 -2.242 5.126 1.00 97.44 73 GLU A N 1
ATOM 611 C CA . GLU A 1 73 ? -12.802 -3.486 4.422 1.00 97.44 73 GLU A CA 1
ATOM 612 C C . GLU A 1 73 ? -11.771 -3.669 3.309 1.0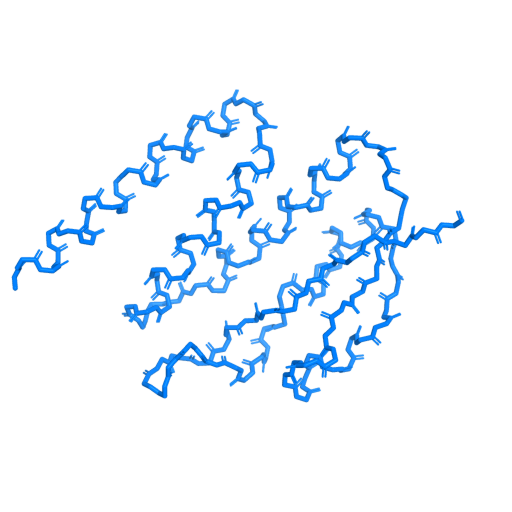0 97.44 73 GLU A C 1
ATOM 614 O O . GLU A 1 73 ? -11.400 -2.709 2.627 1.00 97.44 73 GLU A O 1
ATOM 619 N N . ILE A 1 74 ? -11.289 -4.892 3.111 1.00 98.00 74 ILE A N 1
ATOM 620 C CA . ILE A 1 74 ? -10.415 -5.203 1.981 1.00 98.00 74 ILE A CA 1
ATOM 621 C C . ILE A 1 74 ? -11.249 -5.300 0.704 1.00 98.00 74 ILE A C 1
ATOM 623 O O . ILE A 1 74 ? -12.098 -6.181 0.563 1.00 98.00 74 ILE A O 1
ATOM 627 N N . PHE A 1 75 ? -10.935 -4.443 -0.265 1.00 96.62 75 PHE A N 1
ATOM 628 C CA . PHE A 1 75 ? -11.457 -4.523 -1.622 1.00 96.62 75 PHE A CA 1
ATOM 629 C C . PHE A 1 75 ? -10.439 -5.226 -2.530 1.00 96.62 75 PHE A C 1
ATOM 631 O O . PHE A 1 75 ? -9.393 -4.675 -2.896 1.00 96.62 75 PHE A O 1
ATOM 638 N N . SER A 1 76 ? -10.730 -6.481 -2.878 1.00 96.38 76 SER A N 1
ATOM 639 C CA .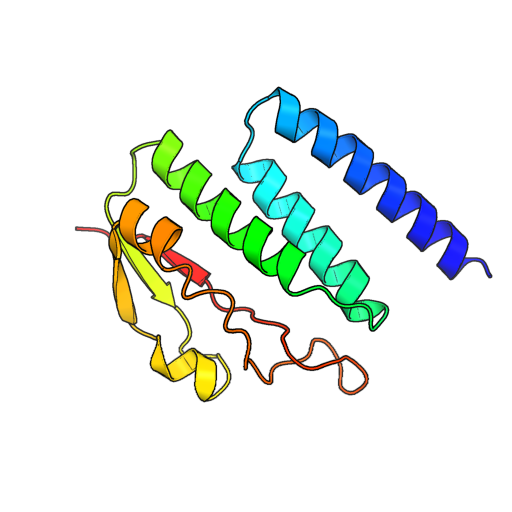 SER A 1 76 ? -9.857 -7.331 -3.696 1.00 96.38 76 SER A CA 1
ATOM 640 C C . SER A 1 76 ? -10.604 -8.212 -4.704 1.00 96.38 76 SER A C 1
ATOM 642 O O . SER A 1 76 ? -10.010 -9.147 -5.248 1.00 96.38 76 SER A O 1
ATOM 644 N N . ALA A 1 77 ? -11.867 -7.894 -5.003 1.00 91.06 77 ALA A N 1
ATOM 645 C CA . ALA A 1 77 ? -12.719 -8.634 -5.936 1.00 91.06 77 ALA A CA 1
ATOM 646 C C . ALA A 1 77 ? -12.093 -8.783 -7.338 1.00 91.06 77 ALA A C 1
ATOM 648 O O . ALA A 1 77 ? -12.132 -9.867 -7.920 1.00 91.06 77 ALA A O 1
ATOM 649 N N . ASP A 1 78 ? -11.418 -7.737 -7.827 1.00 90.19 78 ASP A N 1
ATOM 650 C CA . ASP A 1 78 ? -10.707 -7.730 -9.119 1.00 90.19 78 ASP A CA 1
ATOM 651 C C . ASP A 1 78 ? -9.249 -8.227 -9.022 1.00 90.19 78 ASP A C 1
ATOM 653 O O . ASP A 1 78 ? -8.447 -8.094 -9.953 1.00 90.19 78 ASP A O 1
ATOM 657 N N . GLY A 1 79 ? -8.857 -8.760 -7.863 1.00 91.00 79 GLY A N 1
ATOM 658 C CA . GLY A 1 79 ? -7.526 -9.298 -7.616 1.00 91.00 79 GLY A CA 1
ATOM 659 C C . GLY A 1 79 ? -7.291 -10.665 -8.266 1.00 91.00 79 GLY A C 1
ATOM 660 O O . GLY A 1 79 ? -8.172 -11.274 -8.866 1.00 91.00 79 GLY A O 1
ATOM 661 N N . CYS A 1 80 ? -6.071 -11.192 -8.120 1.00 94.00 80 CYS A N 1
ATOM 662 C CA . CYS A 1 80 ? -5.814 -12.607 -8.413 1.00 94.00 80 CYS A CA 1
ATOM 663 C C . CYS A 1 80 ? -6.469 -13.515 -7.356 1.00 94.00 80 CYS A C 1
ATOM 665 O O . CYS A 1 80 ? -6.835 -13.033 -6.286 1.00 94.00 80 CYS A O 1
ATOM 667 N N . GLU A 1 81 ? -6.535 -14.823 -7.606 1.00 94.88 81 GLU A N 1
ATOM 668 C CA . GLU A 1 81 ? -7.190 -15.788 -6.705 1.00 94.88 81 GLU A CA 1
ATOM 669 C C . GLU A 1 81 ? -6.687 -15.732 -5.254 1.00 94.88 81 GLU A C 1
ATOM 671 O O . GLU A 1 81 ? -7.485 -15.801 -4.327 1.00 94.88 81 GLU A O 1
ATOM 676 N N . GLU A 1 82 ? -5.390 -15.504 -5.027 1.00 95.06 82 GLU A N 1
ATOM 677 C CA . GLU A 1 82 ? -4.858 -15.314 -3.668 1.00 95.06 82 GLU A CA 1
ATOM 678 C C . GLU A 1 82 ? -5.377 -14.034 -2.999 1.00 95.06 82 GLU A C 1
ATOM 680 O O . GLU A 1 82 ? -5.676 -14.032 -1.811 1.00 95.06 82 GLU A O 1
ATOM 685 N N . CYS A 1 83 ? -5.523 -12.945 -3.757 1.00 96.38 83 CYS A N 1
ATOM 686 C CA . CYS A 1 83 ? -6.041 -11.683 -3.232 1.00 96.38 83 CYS A CA 1
ATOM 687 C C . CYS A 1 83 ? -7.538 -11.760 -2.925 1.00 96.38 83 CYS A C 1
ATOM 689 O O . CYS A 1 83 ? -7.979 -11.193 -1.926 1.00 96.38 83 CYS A O 1
ATOM 691 N N . LYS A 1 84 ? -8.313 -12.452 -3.769 1.00 96.56 84 LYS A N 1
ATOM 692 C CA . LYS A 1 84 ? -9.770 -12.580 -3.620 1.00 96.56 84 LYS A CA 1
ATOM 693 C C . LYS A 1 84 ? -10.178 -13.272 -2.320 1.00 96.56 84 LYS A C 1
ATOM 695 O O . LYS A 1 84 ? -11.250 -12.976 -1.810 1.00 96.56 84 LYS A O 1
ATOM 700 N N . LYS A 1 85 ? -9.319 -14.129 -1.753 1.00 96.06 85 LYS A N 1
ATOM 701 C CA . LYS A 1 85 ? -9.545 -14.774 -0.445 1.00 96.06 85 LYS A CA 1
ATOM 702 C C . LYS A 1 85 ? -9.752 -13.770 0.690 1.00 96.06 85 LYS A C 1
ATOM 704 O O . LYS A 1 85 ? -10.454 -14.088 1.637 1.00 96.06 85 LYS A O 1
ATOM 709 N N . HIS A 1 86 ? -9.171 -12.578 0.564 1.00 96.56 86 HIS A N 1
ATOM 710 C CA . HIS A 1 86 ? -9.286 -11.509 1.551 1.00 96.56 86 HIS A CA 1
ATOM 711 C C . HIS A 1 86 ? -10.452 -10.549 1.284 1.00 96.56 86 HIS A C 1
ATOM 713 O O . HIS A 1 86 ? -10.673 -9.629 2.067 1.00 96.56 86 HIS A O 1
ATOM 719 N N . ASN A 1 87 ? -11.172 -10.696 0.166 1.00 97.75 87 ASN A N 1
ATOM 720 C CA . ASN A 1 87 ? -12.190 -9.726 -0.220 1.00 97.75 87 ASN A CA 1
ATOM 721 C C . ASN A 1 87 ? -13.322 -9.694 0.810 1.00 97.75 87 ASN A C 1
ATOM 723 O O . ASN A 1 87 ? -13.914 -10.726 1.117 1.00 97.75 87 ASN A O 1
ATOM 727 N N . GLY A 1 88 ? -13.653 -8.501 1.292 1.00 97.19 88 GLY A N 1
ATOM 728 C CA . GLY A 1 88 ? -14.708 -8.302 2.279 1.00 97.19 88 GLY A CA 1
ATOM 729 C C . GLY A 1 88 ? -14.290 -8.541 3.729 1.00 97.19 88 GLY A C 1
ATOM 730 O O . GLY A 1 88 ? -15.106 -8.352 4.632 1.00 97.19 88 GLY A O 1
ATOM 731 N N . GLU A 1 89 ? -13.035 -8.925 3.990 1.00 97.75 89 GLU A N 1
ATOM 732 C CA . GLU A 1 89 ? -12.516 -8.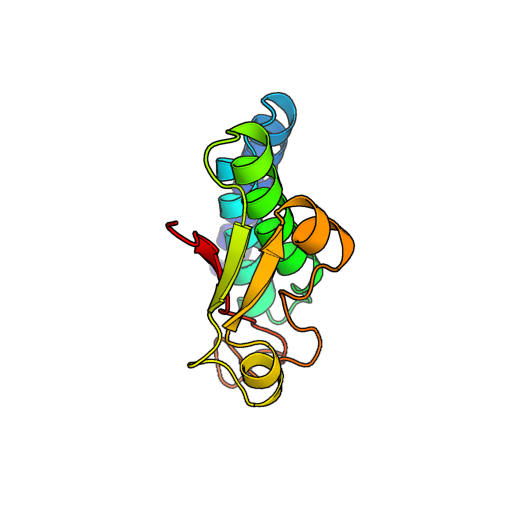964 5.357 1.00 97.75 89 GLU A CA 1
ATOM 733 C C . GLU A 1 89 ? -12.516 -7.554 5.959 1.00 97.75 89 GLU A C 1
ATOM 735 O O . GLU A 1 89 ? -12.037 -6.599 5.340 1.00 97.75 89 GLU A O 1
ATOM 740 N N . LYS A 1 90 ? -13.041 -7.431 7.183 1.00 97.69 90 LYS A N 1
ATOM 741 C CA . LYS A 1 90 ? -13.175 -6.162 7.905 1.00 97.69 90 LYS A CA 1
ATOM 742 C C . LYS A 1 90 ? -12.272 -6.136 9.125 1.00 97.69 90 LYS A C 1
ATOM 744 O O . LYS A 1 90 ? -12.288 -7.071 9.920 1.00 97.69 90 LYS A O 1
ATOM 749 N N . TYR A 1 91 ? -11.591 -5.017 9.316 1.00 97.25 91 TYR A N 1
ATOM 750 C CA . TYR A 1 91 ? -10.645 -4.791 10.406 1.00 97.25 91 TYR A CA 1
ATOM 751 C C . TYR A 1 91 ? -10.875 -3.416 11.029 1.00 97.25 91 TYR A C 1
ATOM 753 O O . TYR A 1 91 ? -11.355 -2.504 10.347 1.00 97.25 91 TYR A O 1
ATOM 761 N N . THR A 1 92 ? -10.521 -3.235 12.301 1.00 97.06 92 THR A N 1
ATOM 762 C CA . THR A 1 92 ? -10.174 -1.885 12.772 1.00 97.06 92 THR A CA 1
ATOM 763 C C . THR A 1 92 ? -8.881 -1.421 12.099 1.00 97.06 92 THR A C 1
ATOM 765 O O . THR A 1 92 ? -8.136 -2.226 11.530 1.00 97.06 92 THR A O 1
ATOM 768 N N . ILE A 1 93 ? -8.594 -0.119 12.140 1.00 96.81 93 ILE A N 1
ATOM 769 C CA . ILE A 1 93 ? -7.351 0.403 11.557 1.00 96.81 93 ILE A CA 1
ATOM 770 C C . ILE A 1 93 ? -6.123 -0.205 12.254 1.00 96.81 93 ILE A C 1
ATOM 772 O O . ILE A 1 93 ? -5.151 -0.574 11.598 1.00 96.81 93 ILE A O 1
ATOM 776 N N . GLU A 1 94 ? -6.182 -0.370 13.575 1.00 96.69 94 GLU A N 1
ATOM 777 C CA . GLU A 1 94 ? -5.125 -0.982 14.378 1.00 96.69 94 GLU A CA 1
ATOM 778 C C . GLU A 1 94 ? -4.918 -2.459 14.028 1.00 96.69 94 GLU A C 1
ATOM 780 O O . GLU A 1 94 ? -3.783 -2.877 13.806 1.00 96.69 94 GLU A O 1
ATOM 785 N N . GLU A 1 95 ? -5.997 -3.239 13.895 1.00 97.81 95 GLU A N 1
ATOM 786 C CA . GLU A 1 95 ? -5.912 -4.642 13.474 1.00 97.81 95 GLU A CA 1
ATOM 787 C C . GLU A 1 95 ? -5.318 -4.777 12.066 1.00 97.81 95 GLU A C 1
ATOM 789 O O . GLU A 1 95 ? -4.527 -5.687 11.807 1.00 97.81 95 GLU A O 1
ATOM 794 N N . ALA A 1 96 ? -5.685 -3.875 11.149 1.00 97.62 96 ALA A N 1
ATOM 795 C CA . ALA A 1 96 ? -5.141 -3.855 9.797 1.00 97.62 96 ALA A CA 1
ATOM 796 C C . ALA A 1 96 ? -3.638 -3.525 9.794 1.00 97.62 96 ALA A C 1
ATOM 798 O O . ALA A 1 96 ? -2.884 -4.155 9.051 1.00 97.62 96 ALA A O 1
ATOM 799 N N . LEU A 1 97 ? -3.190 -2.593 10.646 1.00 97.44 97 LEU A N 1
ATOM 800 C CA . LEU A 1 97 ? -1.773 -2.248 10.830 1.00 97.44 97 LEU A CA 1
ATOM 801 C C . LEU A 1 97 ? -0.959 -3.376 11.473 1.00 97.44 97 LEU A C 1
ATOM 803 O O . LEU A 1 97 ? 0.216 -3.539 11.151 1.00 97.44 97 LEU A O 1
ATOM 807 N N . GLU A 1 98 ? -1.560 -4.150 12.374 1.00 97.81 98 GLU A N 1
ATOM 808 C CA . GLU A 1 98 ? -0.902 -5.292 13.009 1.00 97.81 98 GLU A CA 1
ATOM 809 C C . GLU A 1 98 ? -0.770 -6.469 12.035 1.00 97.81 98 GLU A C 1
ATOM 811 O O . GLU A 1 98 ? 0.320 -7.009 11.830 1.00 97.81 98 GLU A O 1
ATOM 816 N N . LYS A 1 99 ? -1.882 -6.855 11.400 1.00 97.12 99 LYS A N 1
ATOM 817 C CA . LYS A 1 99 ? -1.943 -8.040 10.534 1.00 97.12 99 LYS A CA 1
ATOM 818 C C . LYS A 1 99 ? -1.319 -7.796 9.163 1.00 97.12 99 LYS A C 1
ATOM 820 O O . LYS A 1 99 ? -0.772 -8.726 8.574 1.00 97.12 99 LYS A O 1
ATOM 825 N N . MET A 1 100 ? -1.407 -6.567 8.648 1.00 96.88 100 MET A N 1
ATOM 826 C CA . MET A 1 100 ? -0.972 -6.168 7.303 1.00 96.88 100 MET A CA 1
ATOM 827 C C . MET A 1 100 ? -1.337 -7.191 6.206 1.00 96.88 100 MET A C 1
ATOM 829 O O . MET A 1 100 ? -0.444 -7.671 5.498 1.00 96.88 100 MET A O 1
ATOM 833 N N . PRO A 1 101 ? -2.630 -7.546 6.043 1.00 95.88 101 PRO A N 1
ATOM 834 C CA . PRO A 1 101 ? -3.070 -8.517 5.034 1.00 95.88 101 PRO A CA 1
ATOM 835 C C . PRO A 1 101 ? -2.780 -8.054 3.597 1.00 95.88 101 PRO A C 1
ATOM 837 O O . PRO A 1 101 ? -2.485 -8.870 2.721 1.00 95.88 101 PRO A O 1
ATOM 840 N N . LEU A 1 102 ? -2.810 -6.740 3.351 1.00 96.31 102 LEU A N 1
ATOM 841 C CA . LEU A 1 102 ? -2.356 -6.136 2.101 1.00 96.31 102 LEU A CA 1
ATOM 842 C C . LEU A 1 102 ? -0.973 -5.483 2.259 1.00 96.31 102 LEU A C 1
ATOM 844 O O . LEU A 1 102 ? -0.704 -4.855 3.285 1.00 96.31 102 LEU A O 1
ATOM 848 N N . PRO A 1 103 ? -0.118 -5.531 1.220 1.00 96.06 103 PRO A N 1
ATOM 849 C CA . PRO A 1 103 ? -0.267 -6.290 -0.022 1.00 96.06 103 PRO A CA 1
ATOM 850 C C . PRO A 1 103 ? -0.057 -7.800 0.188 1.00 96.06 103 PRO A C 1
ATOM 852 O O . PRO A 1 103 ? 0.782 -8.227 0.981 1.00 96.06 103 PRO A O 1
ATOM 855 N N . VAL A 1 104 ? -0.749 -8.622 -0.605 1.00 95.31 104 VAL A N 1
ATOM 856 C CA . VAL A 1 104 ? -0.612 -10.088 -0.550 1.00 95.31 104 VAL A CA 1
ATOM 857 C C . VAL A 1 104 ? 0.717 -10.523 -1.173 1.00 95.31 104 VAL A C 1
ATOM 859 O O . VAL A 1 104 ? 0.946 -10.343 -2.371 1.00 95.31 104 VAL A O 1
ATOM 862 N N . LYS A 1 105 ? 1.600 -11.140 -0.376 1.00 91.94 105 LYS A N 1
ATOM 863 C CA . LYS A 1 105 ? 2.946 -11.564 -0.815 1.00 91.94 105 LYS A CA 1
ATOM 864 C C . LYS A 1 105 ? 2.920 -12.578 -1.958 1.00 91.94 105 LYS A C 1
ATOM 866 O O . LYS A 1 105 ? 3.808 -12.569 -2.799 1.00 91.94 105 LYS A O 1
ATOM 871 N N . THR A 1 106 ? 1.906 -13.433 -2.018 1.00 93.81 106 THR A N 1
ATOM 872 C CA . THR A 1 106 ? 1.732 -14.446 -3.072 1.00 93.81 106 THR A CA 1
ATOM 873 C C . THR A 1 106 ? 0.939 -13.936 -4.280 1.00 93.81 106 THR A C 1
ATOM 875 O O . THR A 1 106 ? 0.630 -14.721 -5.177 1.00 93.81 106 THR A O 1
ATOM 878 N N . CYS A 1 107 ? 0.635 -12.632 -4.346 1.00 93.69 107 CYS A N 1
ATOM 879 C CA . CYS A 1 107 ? -0.098 -12.030 -5.456 1.00 93.69 107 CYS A CA 1
ATOM 880 C C . CYS A 1 107 ? 0.571 -12.334 -6.807 1.00 93.69 107 CYS A C 1
ATOM 882 O O . CYS A 1 107 ? 1.765 -12.106 -6.994 1.00 93.69 107 CYS A O 1
ATOM 884 N N . LYS A 1 108 ? -0.217 -12.818 -7.771 1.00 92.56 108 LYS A N 1
ATOM 885 C CA . LYS A 1 108 ? 0.248 -13.203 -9.116 1.00 92.56 108 LYS A CA 1
ATOM 886 C C . LYS A 1 108 ? 0.077 -12.122 -10.177 1.00 92.56 108 LYS A C 1
ATOM 888 O O . LYS A 1 108 ? 0.413 -12.329 -11.341 1.00 92.56 108 LYS A O 1
ATOM 893 N N . ARG A 1 109 ? -0.459 -10.962 -9.798 1.00 91.12 109 ARG A N 1
ATOM 894 C CA . ARG A 1 109 ? -0.625 -9.837 -10.716 1.00 91.12 109 ARG A CA 1
ATOM 895 C C . ARG A 1 109 ? 0.737 -9.209 -11.028 1.00 91.12 109 ARG A C 1
ATOM 897 O O . ARG A 1 109 ? 1.615 -9.137 -10.170 1.00 91.12 109 ARG A O 1
ATOM 904 N N . LYS A 1 110 ? 0.870 -8.741 -12.269 1.00 89.81 110 LYS A N 1
ATOM 905 C CA . LYS A 1 110 ? 2.047 -8.064 -12.824 1.00 89.81 110 LYS A CA 1
ATOM 906 C C . LYS A 1 110 ? 1.610 -6.773 -13.507 1.00 89.81 110 LYS A C 1
ATOM 908 O O . LYS A 1 110 ? 0.531 -6.749 -14.098 1.00 89.81 110 LYS A O 1
ATOM 913 N N . ILE A 1 111 ? 2.449 -5.734 -13.504 1.00 86.19 111 ILE A N 1
ATOM 914 C CA . ILE A 1 111 ? 2.183 -4.518 -14.309 1.00 86.19 111 ILE A CA 1
ATOM 915 C C . ILE A 1 111 ? 2.286 -4.821 -15.811 1.00 86.19 111 ILE A C 1
ATOM 917 O O . ILE A 1 111 ? 1.527 -4.296 -16.619 1.00 86.19 111 ILE A O 1
ATOM 921 N N . LYS A 1 112 ? 3.237 -5.676 -16.193 1.00 85.06 112 LYS A N 1
ATOM 922 C CA . LYS A 1 112 ? 3.486 -6.104 -17.576 1.00 85.06 112 LYS A CA 1
ATOM 923 C C . LYS A 1 112 ? 3.929 -7.562 -17.591 1.00 85.06 112 LYS A C 1
ATOM 925 O O . LYS A 1 112 ? 4.456 -8.051 -16.597 1.00 85.06 112 LYS A O 1
ATOM 930 N N . LYS A 1 113 ? 3.778 -8.251 -18.728 1.00 84.62 113 LYS A N 1
ATOM 931 C CA . LYS A 1 113 ? 4.114 -9.686 -18.852 1.00 84.62 113 LYS A CA 1
ATOM 932 C C . LYS A 1 113 ? 5.539 -10.031 -18.393 1.00 84.62 113 LYS A C 1
ATOM 934 O O . LYS A 1 113 ? 5.738 -11.082 -17.794 1.00 84.62 113 LYS A O 1
ATOM 939 N N . SER A 1 114 ? 6.504 -9.148 -18.657 1.00 85.81 114 SER A N 1
ATOM 940 C CA . SER A 1 114 ? 7.919 -9.341 -18.312 1.00 85.81 114 SER A CA 1
ATOM 941 C C . SER A 1 114 ? 8.288 -8.977 -16.871 1.00 85.81 114 SER A C 1
ATOM 943 O O . SER A 1 114 ? 9.421 -9.228 -16.474 1.00 85.81 114 SER A O 1
ATOM 945 N N . ALA A 1 115 ? 7.366 -8.391 -16.101 1.00 85.38 115 ALA A N 1
ATOM 946 C CA . ALA A 1 115 ? 7.616 -8.018 -14.715 1.00 85.38 115 ALA A CA 1
ATOM 947 C C . ALA A 1 115 ? 7.573 -9.237 -13.772 1.00 85.38 115 ALA A C 1
ATOM 949 O O . ALA A 1 115 ? 6.978 -10.273 -14.115 1.00 85.38 115 ALA A O 1
ATOM 950 N N . PRO A 1 116 ? 8.202 -9.143 -12.585 1.00 84.88 116 PRO A N 1
ATOM 951 C CA . PRO A 1 116 ? 8.030 -10.148 -11.542 1.00 84.88 116 PRO A CA 1
ATOM 952 C C . PRO A 1 116 ? 6.562 -10.243 -11.091 1.00 84.88 116 PRO A C 1
ATOM 954 O O . PRO A 1 116 ? 5.759 -9.349 -11.351 1.00 84.88 116 PRO A O 1
ATOM 957 N N . ASP A 1 117 ? 6.212 -11.337 -10.411 1.00 87.25 117 ASP A N 1
ATOM 958 C CA . ASP A 1 117 ? 4.956 -11.432 -9.651 1.00 87.25 117 ASP A CA 1
ATOM 959 C C . ASP A 1 117 ? 4.934 -10.372 -8.519 1.00 87.25 117 ASP A C 1
ATOM 961 O O . ASP A 1 117 ? 5.907 -9.642 -8.300 1.00 87.25 117 ASP A O 1
ATOM 965 N N . CYS A 1 118 ? 3.836 -10.314 -7.762 1.00 86.69 118 CYS A N 1
ATOM 966 C CA . CYS A 1 118 ? 3.668 -9.475 -6.572 1.00 86.69 118 CYS A CA 1
ATOM 967 C C . CYS A 1 118 ? 3.421 -7.980 -6.839 1.00 86.69 118 CYS A C 1
ATOM 969 O O . CYS A 1 118 ? 3.910 -7.142 -6.083 1.00 86.69 118 CYS A O 1
ATOM 971 N N . TRP A 1 119 ? 2.639 -7.624 -7.864 1.00 91.50 119 TRP A N 1
ATOM 972 C CA . TRP A 1 119 ? 2.039 -6.285 -7.984 1.00 91.50 119 TRP A CA 1
ATOM 973 C C . TRP A 1 119 ? 0.599 -6.279 -7.462 1.00 91.50 119 TRP A C 1
ATOM 975 O O . TRP A 1 119 ? -0.357 -6.486 -8.215 1.00 91.50 119 TRP A O 1
ATOM 985 N N . CYS A 1 120 ? 0.432 -6.077 -6.157 1.00 92.44 120 CYS A N 1
ATOM 986 C CA . CYS A 1 120 ? -0.882 -6.099 -5.527 1.00 92.44 120 CYS A CA 1
ATOM 987 C C . CYS A 1 120 ? -1.566 -4.735 -5.693 1.00 92.44 120 CYS A C 1
ATOM 989 O O . CYS A 1 120 ? -1.090 -3.733 -5.174 1.00 92.44 120 CYS A O 1
ATOM 991 N N . GLY A 1 121 ? -2.689 -4.703 -6.414 1.00 91.50 121 GLY A N 1
ATOM 992 C CA . GLY A 1 121 ? -3.502 -3.492 -6.598 1.00 91.50 121 GLY A CA 1
ATOM 993 C C . GLY A 1 121 ? -4.775 -3.466 -5.752 1.00 91.50 121 GLY A C 1
ATOM 994 O O . GLY A 1 121 ? -5.702 -2.751 -6.104 1.00 91.50 121 GLY A O 1
ATOM 995 N N . CYS A 1 122 ? -4.852 -4.303 -4.718 1.00 95.94 122 CYS A N 1
ATOM 996 C CA . CYS A 1 122 ? -5.963 -4.319 -3.767 1.00 95.94 122 CYS A CA 1
ATOM 997 C C . CYS A 1 122 ? -5.804 -3.178 -2.755 1.00 95.94 122 CYS A C 1
ATOM 999 O O . CYS A 1 122 ? -4.689 -2.697 -2.533 1.00 95.94 122 CYS A O 1
ATOM 1001 N N . SER A 1 123 ? -6.899 -2.765 -2.125 1.00 95.81 123 SER A N 1
ATOM 1002 C CA . SER A 1 123 ? -6.903 -1.623 -1.209 1.00 95.81 123 SER A CA 1
ATOM 1003 C C . SER A 1 123 ? -7.796 -1.855 -0.000 1.00 95.81 123 SER A C 1
ATOM 1005 O O . SER A 1 123 ? -8.730 -2.655 -0.038 1.00 95.81 123 SER A O 1
ATOM 1007 N N . TYR A 1 124 ? -7.520 -1.110 1.063 1.00 96.62 124 TYR A N 1
ATOM 1008 C CA . TYR A 1 124 ? -8.471 -0.893 2.143 1.00 96.62 124 TYR A CA 1
ATOM 1009 C C . TYR A 1 124 ? -9.476 0.175 1.711 1.00 96.62 124 TYR A C 1
ATOM 1011 O O . TYR A 1 124 ? -9.087 1.193 1.138 1.00 96.62 124 TYR A O 1
ATOM 1019 N N . SER A 1 125 ? -10.758 -0.066 1.962 1.00 94.75 125 SER A N 1
ATOM 1020 C CA . SER A 1 125 ? -11.837 0.893 1.727 1.00 94.75 125 SER A CA 1
ATOM 1021 C C . SER A 1 125 ? -12.537 1.217 3.047 1.00 94.75 125 SER A C 1
ATOM 1023 O O . SER A 1 125 ? -12.714 0.312 3.866 1.00 9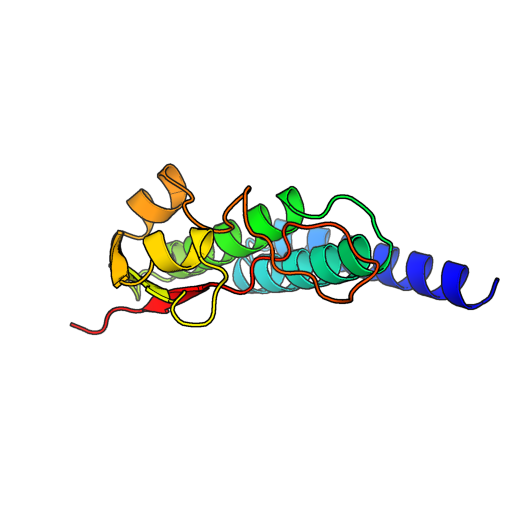4.75 125 SER A O 1
ATOM 1025 N N . PRO A 1 126 ? -12.946 2.476 3.276 1.00 94.25 126 PRO A N 1
ATOM 1026 C CA . PRO A 1 126 ? -13.715 2.847 4.459 1.00 94.25 126 PRO A CA 1
ATOM 1027 C C . PRO A 1 126 ? -15.020 2.054 4.574 1.00 94.25 126 PRO A C 1
ATOM 1029 O O . PRO A 1 126 ? -15.746 1.918 3.589 1.00 94.25 126 PRO A O 1
ATOM 1032 N N . VAL A 1 127 ? -15.355 1.595 5.781 1.00 93.12 127 VAL A N 1
ATOM 1033 C CA . VAL A 1 127 ? -16.707 1.108 6.091 1.00 93.12 127 VAL A CA 1
ATOM 1034 C C . VAL A 1 127 ? -17.509 2.277 6.655 1.00 93.12 127 VAL A C 1
ATOM 1036 O O . VAL A 1 127 ? -17.144 2.823 7.695 1.00 93.12 127 VAL A O 1
ATOM 1039 N N . ILE A 1 128 ? -18.577 2.673 5.960 1.00 83.19 128 ILE A N 1
ATOM 1040 C CA . ILE A 1 128 ? -19.529 3.681 6.442 1.00 83.19 128 ILE A CA 1
ATOM 1041 C C . ILE A 1 128 ? -20.574 2.944 7.287 1.00 83.19 128 ILE A C 1
ATOM 1043 O O . ILE A 1 128 ? -21.231 2.035 6.778 1.00 83.19 128 ILE A O 1
ATOM 1047 N N . GLU A 1 129 ? -20.667 3.296 8.570 1.00 63.81 129 GLU A N 1
ATOM 1048 C CA . GLU A 1 129 ? -21.709 2.827 9.499 1.00 63.81 129 GLU A CA 1
ATOM 1049 C C . GLU A 1 129 ? -22.909 3.780 9.504 1.00 63.81 129 GLU A C 1
ATOM 1051 O O . GLU A 1 129 ? -22.682 5.013 9.445 1.00 63.81 129 GLU A O 1
#

Sequence (129 aa):
MKDRKKADENWRKLNEQLVKAMKQDDFGELSRLYSEMASQCHQENKPSFHLQKFSQEMGLRKDLKERILKRVEIFSADGCEECKKHNGEKYTIEEALEKMPLPVKTCKRKIKKSAPDCWCGCSYSPVIE